Protein AF-A0A3B9WB71-F1 (afdb_monomer)

Structure (mmCIF, N/CA/C/O backbone):
data_AF-A0A3B9WB71-F1
#
_entry.id   AF-A0A3B9WB71-F1
#
loop_
_atom_site.group_PDB
_atom_site.id
_atom_site.type_symbol
_atom_site.label_atom_id
_atom_site.label_alt_id
_atom_site.label_comp_id
_atom_site.label_asym_id
_atom_site.label_entity_id
_atom_site.label_seq_id
_atom_site.pdbx_PDB_ins_code
_atom_site.Cartn_x
_atom_site.Cartn_y
_atom_site.Cartn_z
_atom_site.occupancy
_atom_site.B_iso_or_equiv
_atom_site.auth_seq_id
_atom_site.auth_comp_id
_atom_site.auth_asym_id
_atom_site.auth_atom_id
_atom_site.pdbx_PDB_model_num
ATOM 1 N N . MET A 1 1 ? 37.801 -17.477 -16.482 1.00 40.41 1 MET A N 1
ATOM 2 C CA . MET A 1 1 ? 36.944 -18.506 -17.104 1.00 40.41 1 MET A CA 1
ATOM 3 C C . MET A 1 1 ? 35.630 -18.510 -16.331 1.00 40.41 1 MET A C 1
ATOM 5 O O . MET A 1 1 ? 35.544 -19.147 -15.294 1.00 40.41 1 MET A O 1
ATOM 9 N N . THR A 1 2 ? 34.662 -17.703 -16.761 1.00 35.94 2 THR A N 1
ATOM 10 C CA . THR A 1 2 ? 33.309 -17.615 -16.184 1.00 35.94 2 THR A CA 1
ATOM 11 C C . THR A 1 2 ? 32.379 -17.279 -17.341 1.00 35.94 2 THR A C 1
ATOM 13 O O . THR A 1 2 ? 32.419 -16.187 -17.898 1.00 35.94 2 THR A O 1
ATOM 16 N N . THR A 1 3 ? 31.642 -18.282 -17.794 1.00 37.56 3 THR A N 1
ATOM 17 C CA . THR A 1 3 ? 30.759 -18.226 -18.961 1.00 37.56 3 THR A CA 1
ATOM 18 C C . THR A 1 3 ? 29.530 -17.364 -18.645 1.00 37.56 3 THR A C 1
ATOM 20 O O . THR A 1 3 ? 28.944 -17.554 -17.577 1.00 37.56 3 THR A O 1
ATOM 23 N N . PRO A 1 4 ? 29.088 -16.444 -19.524 1.00 43.81 4 PRO A N 1
ATOM 24 C CA . PRO A 1 4 ? 27.820 -15.752 -19.329 1.00 43.81 4 PRO A CA 1
ATOM 25 C C . PRO A 1 4 ? 26.657 -16.744 -19.476 1.00 43.81 4 PRO A C 1
ATOM 27 O O . PRO A 1 4 ? 26.644 -17.585 -20.375 1.00 43.81 4 PRO A O 1
ATOM 30 N N . PHE A 1 5 ? 25.668 -16.638 -18.589 1.00 52.38 5 PHE A N 1
ATOM 31 C CA . PHE A 1 5 ? 24.476 -17.493 -18.520 1.00 52.38 5 PHE A CA 1
ATOM 32 C C . PHE A 1 5 ? 23.443 -17.140 -19.612 1.00 52.38 5 PHE A C 1
ATOM 34 O O . PHE A 1 5 ? 22.246 -17.045 -19.352 1.00 52.38 5 PHE A O 1
ATOM 41 N N . ALA A 1 6 ? 23.888 -16.897 -20.845 1.00 42.75 6 ALA A N 1
ATOM 42 C CA . ALA A 1 6 ? 23.000 -16.591 -21.959 1.00 42.75 6 ALA A CA 1
ATOM 43 C C . ALA A 1 6 ? 22.588 -17.895 -22.655 1.00 42.75 6 ALA A C 1
ATOM 45 O O . ALA A 1 6 ? 23.354 -18.478 -23.422 1.00 42.75 6 ALA A O 1
ATOM 46 N N . ARG A 1 7 ? 21.365 -18.369 -22.383 1.00 46.84 7 ARG A N 1
ATOM 47 C CA . ARG A 1 7 ? 20.711 -19.390 -23.213 1.00 46.84 7 ARG A CA 1
ATOM 48 C C . ARG A 1 7 ? 20.111 -18.703 -24.447 1.00 46.84 7 ARG A C 1
ATOM 50 O O . ARG A 1 7 ? 19.218 -17.875 -24.268 1.00 46.84 7 ARG A O 1
ATOM 57 N N . PRO A 1 8 ? 20.549 -19.021 -25.676 1.00 37.62 8 PRO A N 1
ATOM 58 C CA . PRO A 1 8 ? 19.931 -18.464 -26.874 1.00 37.62 8 PRO A CA 1
ATOM 59 C C . PRO A 1 8 ? 18.493 -18.995 -27.016 1.00 37.62 8 PRO A C 1
ATOM 61 O O . PRO A 1 8 ? 18.288 -20.207 -27.020 1.00 37.62 8 PRO A O 1
ATOM 64 N N . GLY A 1 9 ? 17.502 -18.094 -27.107 1.00 45.25 9 GLY A N 1
ATOM 65 C CA . GLY A 1 9 ? 16.136 -18.429 -27.546 1.00 45.25 9 GLY A CA 1
ATOM 66 C C . GLY A 1 9 ? 14.953 -18.111 -26.618 1.00 45.25 9 GLY A C 1
ATOM 67 O O . GLY A 1 9 ? 13.839 -18.469 -26.983 1.00 45.25 9 GLY A O 1
ATOM 68 N N . ARG A 1 10 ? 15.113 -17.456 -25.455 1.00 48.91 10 ARG A N 1
ATOM 69 C CA . ARG A 1 10 ? 13.943 -17.052 -24.639 1.00 48.91 10 ARG A CA 1
ATOM 70 C C . ARG A 1 10 ? 13.500 -15.626 -24.951 1.00 48.91 10 ARG A C 1
ATOM 72 O O . ARG A 1 10 ? 14.175 -14.671 -24.590 1.00 48.91 10 ARG A O 1
ATOM 79 N N . THR A 1 11 ? 12.323 -15.504 -25.550 1.00 49.75 11 THR A N 1
ATOM 80 C CA . THR A 1 11 ? 11.501 -14.282 -25.566 1.00 49.75 11 THR A CA 1
ATOM 81 C C . THR A 1 11 ? 10.763 -14.050 -24.241 1.00 49.75 11 THR A C 1
ATOM 83 O O . THR A 1 11 ? 10.031 -13.074 -24.108 1.00 49.75 11 THR A O 1
ATOM 86 N N . ASP A 1 12 ? 10.947 -14.928 -23.252 1.00 56.62 12 ASP A N 1
ATOM 87 C CA . ASP A 1 12 ? 10.256 -14.848 -21.968 1.00 56.62 12 ASP A CA 1
ATOM 88 C C . ASP A 1 12 ? 11.016 -13.950 -20.984 1.00 56.62 12 ASP A C 1
ATOM 90 O O . ASP A 1 12 ? 12.218 -14.112 -20.764 1.00 56.62 12 ASP A O 1
ATOM 94 N N . VAL A 1 13 ? 10.293 -13.044 -20.327 1.00 64.44 13 VAL A N 1
ATOM 95 C CA . VAL A 1 13 ? 10.802 -12.242 -19.207 1.00 64.44 13 VAL A CA 1
ATOM 96 C C . VAL A 1 13 ? 11.140 -13.162 -18.025 1.00 64.44 13 VAL A C 1
ATOM 98 O O . VAL A 1 13 ? 10.301 -13.953 -17.586 1.00 64.44 13 VAL A O 1
ATOM 101 N N . LEU A 1 14 ? 12.355 -13.054 -17.475 1.00 65.94 14 LEU A N 1
ATOM 102 C CA . LEU A 1 14 ? 12.768 -13.816 -16.296 1.00 65.94 14 LEU A CA 1
ATOM 103 C C . LEU A 1 14 ? 12.227 -13.128 -15.035 1.00 65.94 14 LEU A C 1
ATOM 105 O O . LEU A 1 14 ? 12.662 -12.041 -14.668 1.00 65.94 14 LEU A O 1
ATOM 109 N N . ARG A 1 15 ? 11.282 -13.763 -14.339 1.00 66.81 15 ARG A N 1
ATOM 110 C CA . ARG A 1 15 ? 10.760 -13.263 -13.056 1.00 66.81 15 ARG A CA 1
ATOM 111 C C . ARG A 1 15 ? 11.538 -13.876 -11.892 1.00 66.81 15 ARG A C 1
ATOM 113 O O . ARG A 1 15 ? 11.676 -15.094 -11.822 1.00 66.81 15 ARG A O 1
ATOM 120 N N . VAL A 1 16 ? 12.026 -13.035 -10.985 1.00 67.44 16 VAL A N 1
ATOM 121 C CA . VAL A 1 16 ? 12.821 -13.400 -9.808 1.00 67.44 16 VAL A CA 1
ATOM 122 C C . VAL A 1 16 ? 12.138 -12.842 -8.556 1.00 67.44 16 VAL A C 1
ATOM 124 O O . VAL A 1 16 ? 12.048 -11.636 -8.362 1.00 67.44 16 VAL A O 1
ATOM 127 N N . GLY A 1 17 ? 11.647 -13.712 -7.676 1.00 68.62 17 GLY A N 1
ATOM 128 C CA . GLY A 1 17 ? 11.153 -13.282 -6.365 1.00 68.62 17 GLY A CA 1
ATOM 129 C C . GLY A 1 17 ? 12.321 -12.960 -5.433 1.00 68.62 17 GLY A C 1
ATOM 130 O O . GLY A 1 17 ? 13.180 -13.812 -5.215 1.00 68.62 17 GLY A O 1
ATOM 131 N N . LEU A 1 18 ? 12.358 -11.750 -4.878 1.00 66.81 18 LEU A N 1
ATOM 132 C CA . LEU A 1 18 ? 13.272 -11.373 -3.805 1.00 66.81 18 LEU A CA 1
ATOM 133 C C . LEU A 1 18 ? 12.547 -11.529 -2.470 1.00 66.81 18 LEU A C 1
ATOM 135 O O . LEU A 1 18 ? 11.815 -10.651 -2.031 1.00 66.81 18 LEU A O 1
ATOM 139 N N . THR A 1 19 ? 12.774 -12.657 -1.8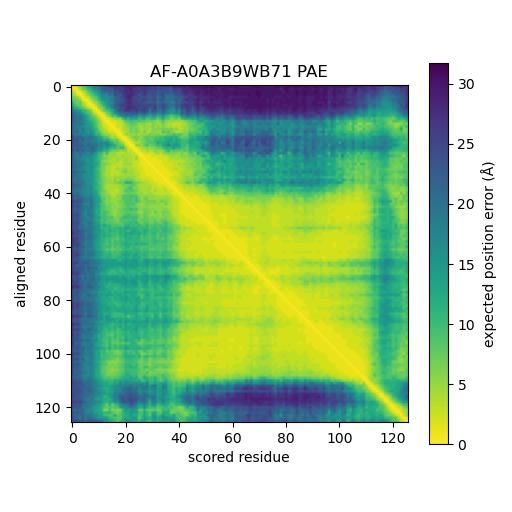05 1.00 64.81 19 THR A N 1
ATOM 140 C CA . THR A 1 19 ? 12.188 -12.954 -0.492 1.00 64.81 19 THR A CA 1
ATOM 141 C C . THR A 1 19 ? 13.257 -12.961 0.598 1.00 64.81 19 THR A C 1
ATOM 143 O O . THR A 1 19 ? 14.406 -13.320 0.353 1.00 64.81 19 THR A O 1
ATOM 146 N N . GLY A 1 20 ? 12.882 -12.586 1.820 1.00 55.28 20 GLY A N 1
ATOM 147 C CA . GLY A 1 20 ? 13.772 -12.509 2.983 1.00 55.28 20 GLY A CA 1
ATOM 148 C C . GLY A 1 20 ? 13.127 -11.706 4.115 1.00 55.28 20 GLY A C 1
ATOM 149 O O . GLY A 1 20 ? 12.207 -10.936 3.858 1.00 55.28 20 GLY A O 1
ATOM 150 N N . GLY A 1 21 ? 13.577 -11.872 5.361 1.00 51.09 21 GLY A N 1
ATOM 151 C CA . GLY A 1 21 ? 13.018 -11.160 6.524 1.00 51.09 21 GLY A CA 1
ATOM 152 C C . GLY A 1 21 ? 13.223 -9.637 6.492 1.00 51.09 21 GLY A C 1
ATOM 153 O O . GLY A 1 21 ? 13.929 -9.100 5.632 1.00 51.09 21 GLY A O 1
ATOM 154 N N . ILE A 1 22 ? 12.611 -8.910 7.429 1.00 53.00 22 ILE A N 1
ATOM 155 C CA . ILE A 1 22 ? 12.861 -7.469 7.616 1.00 53.00 22 ILE A CA 1
ATOM 156 C C . ILE A 1 22 ? 14.377 -7.251 7.807 1.00 53.00 22 ILE A C 1
ATOM 158 O O . ILE A 1 22 ? 15.037 -8.043 8.474 1.00 53.00 22 ILE A O 1
ATOM 162 N N . ALA A 1 23 ? 14.938 -6.220 7.164 1.00 58.84 23 ALA A N 1
ATOM 163 C CA . ALA A 1 23 ? 16.376 -5.902 7.143 1.00 58.84 23 ALA A CA 1
ATOM 164 C C . ALA A 1 23 ? 17.316 -6.923 6.450 1.00 58.84 23 ALA A C 1
ATOM 166 O O . ALA A 1 23 ? 18.532 -6.789 6.536 1.00 58.84 23 ALA A O 1
ATOM 167 N N . SER A 1 24 ? 16.803 -7.883 5.669 1.00 59.31 24 SER A N 1
ATOM 168 C CA . SER A 1 24 ? 17.639 -8.871 4.956 1.00 59.31 24 SER A CA 1
ATOM 169 C C . SER A 1 24 ? 18.361 -8.349 3.698 1.00 59.31 24 SER A C 1
ATOM 171 O O . SER A 1 24 ? 18.872 -9.140 2.910 1.00 59.31 24 SER A O 1
ATOM 173 N N . GLY A 1 25 ? 18.346 -7.036 3.440 1.00 63.06 25 GLY A N 1
ATOM 174 C CA . GLY A 1 25 ? 19.022 -6.436 2.282 1.00 63.06 25 GLY A CA 1
ATOM 175 C C . GLY A 1 25 ? 18.327 -6.613 0.922 1.00 63.06 25 GLY A C 1
ATOM 176 O O . GLY A 1 25 ? 18.941 -6.325 -0.101 1.00 63.06 25 GLY A O 1
ATOM 177 N N . LYS A 1 26 ? 17.050 -7.033 0.872 1.00 77.88 26 LYS A N 1
ATOM 178 C CA . LYS A 1 26 ? 16.276 -7.165 -0.389 1.00 77.88 26 LYS A CA 1
ATOM 179 C C . LYS A 1 26 ? 16.278 -5.886 -1.222 1.00 77.88 26 LYS A C 1
ATOM 181 O O . LYS A 1 26 ? 16.504 -5.946 -2.425 1.00 77.88 26 LYS A O 1
ATOM 186 N N . SER A 1 27 ? 16.088 -4.734 -0.577 1.00 68.19 27 SER A N 1
ATOM 187 C CA . SER A 1 27 ? 16.112 -3.432 -1.246 1.00 68.19 27 SER A CA 1
ATOM 188 C C . SER A 1 27 ? 17.477 -3.160 -1.890 1.00 68.19 27 SER A C 1
ATOM 190 O O . SER A 1 27 ? 17.533 -2.682 -3.020 1.00 68.19 27 SER A O 1
ATOM 192 N N . THR A 1 28 ? 18.576 -3.563 -1.243 1.00 73.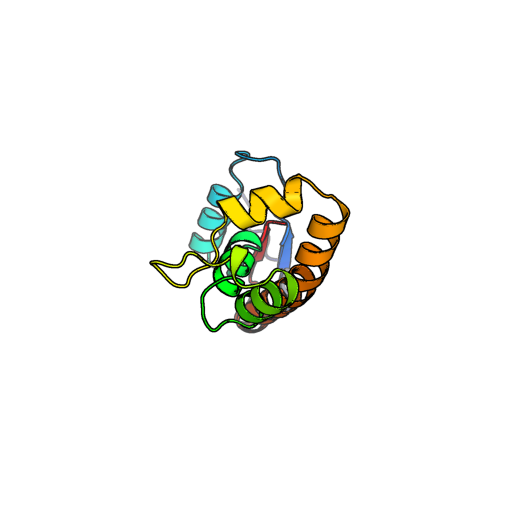94 28 THR A N 1
ATOM 193 C CA . THR A 1 28 ? 19.934 -3.478 -1.805 1.00 73.94 28 THR A CA 1
ATOM 194 C C . THR A 1 28 ? 20.087 -4.367 -3.037 1.00 73.94 28 THR A C 1
ATOM 196 O O . THR A 1 28 ? 20.559 -3.901 -4.069 1.00 73.94 28 THR A O 1
ATOM 199 N N . VAL A 1 29 ? 19.626 -5.620 -2.972 1.00 72.44 29 VAL A N 1
ATOM 200 C CA . VAL A 1 29 ? 19.671 -6.549 -4.115 1.00 72.44 29 VAL A CA 1
ATOM 201 C C . VAL A 1 29 ? 18.811 -6.045 -5.275 1.00 72.44 29 VAL A C 1
ATOM 203 O O . VAL A 1 29 ? 19.252 -6.078 -6.421 1.00 72.44 29 VAL A O 1
ATOM 206 N N . SER A 1 30 ? 17.616 -5.524 -4.989 1.00 72.00 30 SER A N 1
ATOM 207 C CA . SER A 1 30 ? 16.732 -4.948 -6.004 1.00 72.00 30 SER A CA 1
ATOM 208 C C . SER A 1 30 ? 17.387 -3.760 -6.716 1.00 72.00 30 SER A C 1
ATOM 210 O O . SER A 1 30 ? 17.361 -3.693 -7.940 1.00 72.00 30 SER A O 1
ATOM 212 N N . ARG A 1 31 ? 18.083 -2.887 -5.976 1.00 73.56 31 ARG A N 1
ATOM 213 C CA . ARG A 1 31 ? 18.818 -1.754 -6.544 1.00 73.56 31 ARG A CA 1
ATOM 214 C C . ARG A 1 31 ? 19.973 -2.208 -7.433 1.00 73.56 31 ARG A C 1
ATOM 216 O O . ARG A 1 31 ? 20.101 -1.705 -8.542 1.00 73.56 31 ARG A O 1
ATOM 223 N N . CYS A 1 32 ? 20.769 -3.181 -6.988 1.00 75.06 32 CYS A N 1
ATOM 224 C CA . CYS A 1 32 ? 21.846 -3.734 -7.812 1.00 75.06 32 CYS A CA 1
ATOM 225 C C . CYS A 1 32 ? 21.309 -4.381 -9.096 1.00 75.06 32 CYS A C 1
ATOM 227 O O . CYS A 1 32 ? 21.910 -4.235 -10.154 1.00 75.06 32 CYS A O 1
ATOM 229 N N . LEU A 1 33 ? 20.165 -5.070 -9.031 1.00 71.06 33 LEU A N 1
ATOM 230 C CA . LEU A 1 33 ? 19.515 -5.614 -10.223 1.00 71.06 33 LEU A CA 1
ATOM 231 C C . LEU A 1 33 ? 19.035 -4.493 -11.157 1.00 71.06 33 LEU A C 1
ATOM 233 O O . LEU A 1 33 ? 19.244 -4.594 -12.365 1.00 71.06 33 LEU A O 1
ATOM 237 N N . ALA A 1 34 ? 18.450 -3.417 -10.623 1.00 71.56 34 ALA A N 1
ATOM 238 C CA . ALA A 1 34 ? 18.033 -2.257 -11.416 1.00 71.56 34 ALA A CA 1
ATOM 239 C C . ALA A 1 34 ? 19.211 -1.596 -12.149 1.00 71.56 34 ALA A C 1
ATOM 241 O O . ALA A 1 34 ? 19.104 -1.292 -13.334 1.00 71.56 34 ALA A O 1
ATOM 242 N N . GLU A 1 35 ? 20.354 -1.433 -11.474 1.00 75.00 35 GLU A N 1
ATOM 243 C CA . GLU A 1 35 ? 21.594 -0.903 -12.067 1.00 75.00 35 GLU A CA 1
ATOM 244 C C . GLU A 1 35 ? 22.116 -1.778 -13.223 1.00 75.00 35 GLU A C 1
ATOM 246 O O . GLU A 1 35 ? 22.776 -1.280 -14.132 1.00 75.00 35 GLU A O 1
ATOM 251 N N . LEU A 1 36 ? 21.769 -3.068 -13.233 1.00 74.69 36 LEU A N 1
ATOM 252 C CA . LEU A 1 36 ? 22.088 -4.021 -14.300 1.00 74.69 36 LEU A CA 1
ATOM 253 C C . LEU A 1 36 ? 21.005 -4.104 -15.396 1.00 74.69 36 LEU A C 1
ATOM 255 O O . LEU A 1 36 ? 21.098 -4.956 -16.279 1.00 74.69 36 LEU A O 1
ATOM 259 N N . GLY A 1 37 ? 19.987 -3.237 -15.359 1.00 68.62 37 GLY A N 1
ATOM 260 C CA . GLY A 1 37 ? 18.910 -3.176 -16.355 1.00 68.62 37 GLY A CA 1
ATOM 261 C C . GLY A 1 37 ? 17.675 -4.023 -16.027 1.00 68.62 37 GLY A C 1
ATOM 262 O O . GLY A 1 37 ? 16.827 -4.228 -16.896 1.00 68.62 37 GLY A O 1
ATOM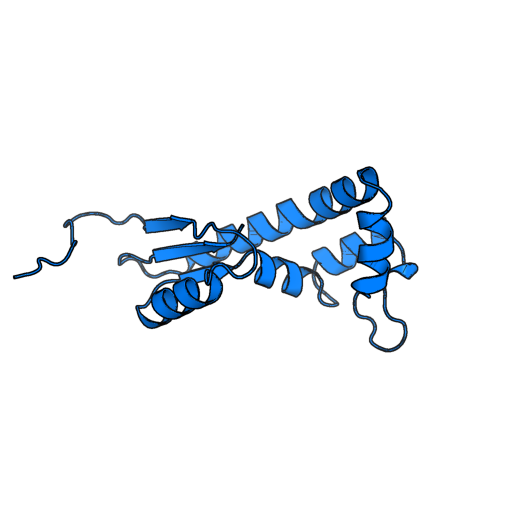 263 N N . ALA A 1 38 ? 17.550 -4.527 -14.796 1.00 69.62 38 ALA A N 1
ATOM 264 C CA . ALA A 1 38 ? 16.340 -5.203 -14.334 1.00 69.62 38 ALA A CA 1
ATOM 265 C C . ALA A 1 38 ? 15.190 -4.212 -14.101 1.00 69.62 38 ALA A C 1
ATOM 267 O O . ALA A 1 38 ? 15.395 -3.095 -13.628 1.00 69.62 38 ALA A O 1
ATOM 268 N N . VAL A 1 39 ? 13.957 -4.656 -14.339 1.00 71.12 39 VAL A N 1
ATOM 269 C CA . VAL A 1 39 ? 12.759 -3.918 -13.928 1.00 71.12 39 VAL A CA 1
ATOM 270 C C . VAL A 1 39 ? 12.390 -4.377 -12.524 1.00 71.12 39 VAL A C 1
ATOM 272 O O . VAL A 1 39 ? 11.994 -5.518 -12.314 1.00 71.12 39 VAL A O 1
ATOM 275 N N . VAL A 1 40 ? 12.526 -3.508 -11.531 1.00 72.38 40 VAL A N 1
ATOM 276 C CA . VAL A 1 40 ? 12.172 -3.849 -10.147 1.00 72.38 40 VAL A CA 1
ATOM 277 C C . VAL A 1 40 ? 10.689 -3.588 -9.914 1.00 72.38 40 VAL A C 1
ATOM 279 O O . VAL A 1 40 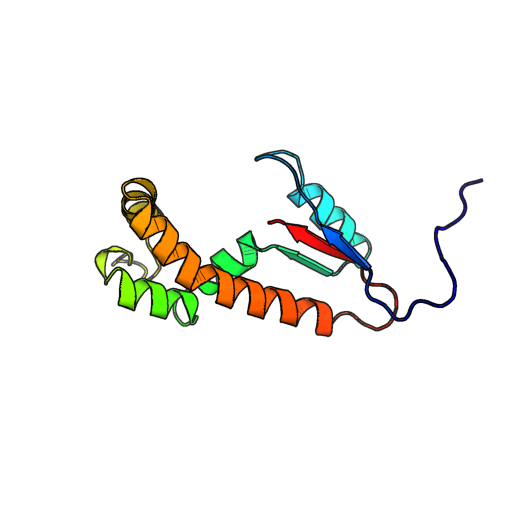? 10.187 -2.515 -10.239 1.00 72.38 40 VAL A O 1
ATOM 282 N N . VAL A 1 41 ? 9.997 -4.564 -9.328 1.00 74.31 41 VAL A N 1
ATOM 283 C CA . VAL A 1 41 ? 8.593 -4.461 -8.921 1.00 74.31 41 VAL A CA 1
ATOM 284 C C . VAL A 1 41 ? 8.546 -4.584 -7.402 1.00 74.31 41 VAL A C 1
ATOM 286 O O . VAL A 1 41 ? 8.595 -5.676 -6.847 1.00 74.31 41 VAL A O 1
ATOM 289 N N . ASP A 1 42 ? 8.489 -3.449 -6.715 1.00 77.31 42 ASP A N 1
ATOM 290 C CA . ASP A 1 42 ? 8.416 -3.409 -5.253 1.00 77.31 42 ASP A CA 1
ATOM 291 C C . ASP A 1 42 ? 6.955 -3.268 -4.806 1.00 77.31 42 ASP A C 1
ATOM 293 O O . ASP A 1 42 ? 6.358 -2.199 -4.962 1.00 77.31 42 ASP A O 1
ATOM 297 N N . ALA A 1 43 ? 6.371 -4.345 -4.267 1.00 73.88 43 ALA A N 1
ATOM 298 C CA . ALA A 1 43 ? 4.986 -4.342 -3.801 1.00 73.88 43 ALA A CA 1
ATOM 299 C C . ALA A 1 43 ? 4.763 -3.317 -2.680 1.00 73.88 43 ALA A C 1
ATOM 301 O O . ALA A 1 43 ? 3.740 -2.634 -2.689 1.00 73.88 43 ALA A O 1
ATOM 302 N N . ASP A 1 44 ? 5.744 -3.117 -1.793 1.00 77.44 44 ASP A N 1
ATOM 303 C CA . ASP A 1 44 ? 5.663 -2.119 -0.722 1.00 77.44 44 ASP A CA 1
ATOM 304 C C . ASP A 1 44 ? 5.640 -0.696 -1.282 1.00 77.44 44 ASP A C 1
ATOM 306 O O . ASP A 1 44 ? 4.990 0.193 -0.728 1.00 77.44 44 ASP A O 1
ATOM 310 N N . ALA A 1 45 ? 6.394 -0.436 -2.352 1.00 80.75 45 ALA A N 1
ATOM 311 C CA . ALA A 1 45 ? 6.391 0.869 -3.007 1.00 80.75 45 ALA A CA 1
ATOM 312 C C . ALA A 1 45 ? 5.071 1.111 -3.751 1.00 80.75 45 ALA A C 1
ATOM 314 O O . ALA A 1 45 ? 4.518 2.207 -3.668 1.00 80.75 45 ALA A O 1
ATOM 315 N N . ILE A 1 46 ? 4.542 0.085 -4.424 1.00 84.31 46 ILE A N 1
ATOM 316 C CA . ILE A 1 46 ? 3.242 0.138 -5.103 1.00 84.31 46 ILE A CA 1
ATOM 317 C C . ILE A 1 46 ? 2.122 0.375 -4.088 1.00 84.31 46 ILE A C 1
ATOM 319 O O . ILE A 1 46 ? 1.319 1.281 -4.282 1.00 84.31 46 ILE A O 1
ATOM 323 N N . ALA A 1 47 ? 2.099 -0.373 -2.984 1.00 82.88 47 ALA A N 1
ATOM 324 C CA . ALA A 1 47 ? 1.118 -0.203 -1.918 1.00 82.88 47 ALA A CA 1
ATOM 325 C C . ALA A 1 47 ? 1.174 1.209 -1.322 1.00 82.88 47 ALA A C 1
ATOM 327 O O . ALA A 1 47 ? 0.139 1.846 -1.150 1.00 82.88 47 ALA A O 1
ATOM 328 N N . ARG A 1 48 ? 2.383 1.736 -1.074 1.00 85.50 48 ARG A N 1
ATOM 329 C CA . ARG A 1 48 ? 2.569 3.113 -0.594 1.00 85.50 48 ARG A CA 1
ATOM 330 C C . ARG A 1 48 ? 2.067 4.157 -1.590 1.00 85.50 48 ARG A C 1
ATOM 332 O O . ARG A 1 48 ? 1.496 5.140 -1.137 1.00 85.50 48 ARG A O 1
ATOM 339 N N . ARG A 1 49 ? 2.273 3.955 -2.898 1.00 88.50 49 ARG A N 1
ATOM 340 C CA . ARG A 1 49 ? 1.766 4.850 -3.952 1.00 88.50 49 ARG A CA 1
ATOM 341 C C . ARG A 1 49 ? 0.246 4.806 -4.034 1.00 88.50 49 ARG A C 1
ATOM 343 O O . ARG A 1 49 ? -0.370 5.852 -4.055 1.00 88.50 49 ARG A O 1
ATOM 350 N N . LEU A 1 50 ? -0.351 3.616 -4.031 1.00 89.31 50 LEU A N 1
ATOM 351 C CA . LEU A 1 50 ? -1.805 3.443 -4.119 1.00 89.31 50 LEU A CA 1
ATOM 352 C C . LEU A 1 50 ? -2.564 4.025 -2.916 1.00 89.31 50 LEU A C 1
ATOM 354 O O . LEU A 1 50 ? -3.771 4.187 -2.992 1.00 89.31 50 LEU A O 1
ATOM 358 N N . GLN A 1 51 ? -1.868 4.323 -1.818 1.00 89.62 51 GLN A N 1
ATOM 359 C CA . GLN A 1 51 ? -2.401 4.995 -0.629 1.00 89.62 51 GLN A CA 1
ATOM 360 C C . GLN A 1 51 ? -2.273 6.528 -0.683 1.00 89.62 51 GLN A C 1
ATOM 362 O O . GLN A 1 51 ? -2.594 7.203 0.296 1.00 89.62 51 GLN A O 1
ATOM 367 N N . GLU A 1 52 ? -1.756 7.094 -1.773 1.00 89.62 52 GLU A N 1
ATOM 368 C CA . GLU A 1 52 ? -1.668 8.543 -1.959 1.00 89.62 52 GLU A CA 1
ATOM 369 C C . GLU A 1 52 ? -3.027 9.144 -2.354 1.00 89.62 52 GLU A C 1
ATOM 371 O O . GLU A 1 52 ? -3.804 8.482 -3.044 1.00 89.62 52 GLU A O 1
ATOM 376 N N . PRO A 1 53 ? -3.326 10.398 -1.961 1.00 89.38 53 PRO A N 1
ATOM 377 C CA . PRO A 1 53 ? -4.575 11.053 -2.344 1.00 89.38 53 PRO A CA 1
ATOM 378 C C . PRO A 1 53 ? -4.788 11.057 -3.863 1.00 89.38 53 PRO A C 1
ATOM 380 O O . PRO A 1 53 ? -3.904 11.476 -4.614 1.00 89.38 53 PRO A O 1
ATOM 383 N N . GLY A 1 54 ? -5.977 10.637 -4.299 1.00 87.50 54 GLY A N 1
ATOM 384 C CA . GLY A 1 54 ? -6.354 10.546 -5.715 1.00 87.50 54 GLY A CA 1
ATOM 385 C C . GLY A 1 54 ? -6.012 9.217 -6.396 1.00 87.50 54 GLY A C 1
ATOM 386 O O . GLY A 1 54 ? -6.174 9.107 -7.608 1.00 87.50 54 GLY A O 1
ATOM 387 N N . GLU A 1 55 ? -5.530 8.222 -5.650 1.00 91.94 55 GLU A N 1
ATOM 388 C CA . GLU A 1 55 ? -5.379 6.846 -6.133 1.00 91.94 55 GLU A CA 1
ATOM 389 C C . GLU A 1 55 ? -6.539 5.969 -5.640 1.00 91.94 55 GLU A C 1
ATOM 391 O O . GLU A 1 55 ? -7.035 6.145 -4.525 1.00 91.94 55 GLU A O 1
ATOM 396 N N . ASP A 1 56 ? -6.913 4.960 -6.431 1.00 89.81 56 ASP A N 1
ATOM 397 C CA . ASP A 1 56 ? -8.040 4.059 -6.132 1.00 89.81 56 ASP A CA 1
ATOM 398 C C . ASP A 1 56 ? -7.922 3.392 -4.746 1.00 89.81 56 ASP A C 1
ATOM 400 O O . ASP A 1 56 ? -8.919 3.139 -4.069 1.00 89.81 56 ASP A O 1
ATOM 404 N N . GLY A 1 57 ? -6.691 3.104 -4.304 1.00 90.12 57 GLY A N 1
ATOM 405 C CA . GLY A 1 57 ? -6.440 2.499 -2.995 1.00 90.12 57 GLY A CA 1
ATOM 406 C 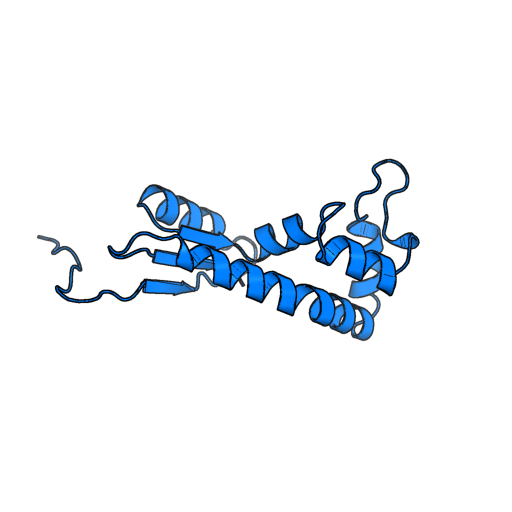C . GLY A 1 57 ? -6.697 3.458 -1.835 1.00 90.12 57 GLY A C 1
ATOM 407 O O . GLY A 1 57 ? -7.185 3.027 -0.794 1.00 90.12 57 GLY A O 1
ATOM 408 N N . TYR A 1 58 ? -6.417 4.750 -2.006 1.00 92.81 58 TYR A N 1
ATOM 409 C CA . TYR A 1 58 ? -6.734 5.775 -1.018 1.00 92.81 58 TYR A CA 1
ATOM 410 C C . TYR A 1 58 ? -8.247 5.916 -0.881 1.00 92.81 58 TYR A C 1
ATOM 412 O O . TYR A 1 58 ? -8.764 5.829 0.229 1.00 92.81 58 TYR A O 1
ATOM 420 N N . GLU A 1 59 ? -8.954 6.067 -2.001 1.00 92.25 59 GLU A N 1
ATOM 421 C CA . GLU A 1 59 ? -10.404 6.272 -2.005 1.00 92.25 59 GLU A CA 1
ATOM 422 C C . GLU A 1 59 ? -11.137 5.091 -1.364 1.00 92.25 59 GLU A C 1
ATOM 424 O O . GLU A 1 59 ? -11.940 5.291 -0.455 1.00 92.25 59 GLU A O 1
ATOM 429 N N . ALA A 1 60 ? -10.783 3.858 -1.741 1.00 92.62 60 ALA A N 1
ATOM 430 C CA . ALA A 1 60 ? -11.386 2.655 -1.172 1.00 92.62 60 ALA A CA 1
ATOM 431 C C . ALA A 1 60 ? -11.101 2.493 0.333 1.00 92.62 60 ALA A C 1
ATOM 433 O O . ALA A 1 60 ? -11.959 2.036 1.089 1.00 92.62 60 ALA A O 1
ATOM 434 N N . VAL A 1 61 ? -9.901 2.867 0.795 1.00 92.44 61 VAL A N 1
ATOM 435 C CA . VAL A 1 61 ? -9.556 2.821 2.225 1.00 92.44 61 VAL A CA 1
ATOM 436 C C . VAL A 1 61 ? -10.335 3.877 3.007 1.00 92.44 61 VAL A C 1
ATOM 438 O O . VAL A 1 61 ? -10.844 3.567 4.083 1.00 92.44 61 VAL A O 1
ATOM 441 N N . VAL A 1 62 ? -10.464 5.097 2.485 1.00 93.25 62 VAL A N 1
ATOM 442 C CA . VAL A 1 62 ? -11.242 6.162 3.136 1.00 93.25 62 VAL A CA 1
ATOM 443 C C . VAL A 1 62 ? -12.734 5.828 3.145 1.00 93.25 62 VAL A C 1
ATOM 445 O O . VAL A 1 62 ? -13.383 6.023 4.167 1.00 93.25 62 VAL A O 1
ATOM 448 N N . GLU A 1 63 ? -13.277 5.254 2.070 1.00 93.12 63 GLU A N 1
ATOM 449 C CA . GLU A 1 63 ? -14.676 4.811 2.018 1.00 93.12 63 GLU A CA 1
ATOM 450 C C . GLU A 1 63 ? -14.972 3.726 3.067 1.00 93.12 63 GLU A C 1
ATOM 452 O O . GLU A 1 63 ? -16.006 3.767 3.734 1.00 93.12 63 GLU A O 1
ATOM 457 N N . HIS A 1 64 ? -14.049 2.777 3.256 1.00 93.06 64 HIS A N 1
ATOM 458 C CA . HIS A 1 64 ? -14.248 1.641 4.160 1.00 93.06 64 HIS A CA 1
ATOM 459 C C . HIS A 1 64 ? -13.968 1.969 5.635 1.00 93.06 64 HIS A C 1
ATOM 461 O O . HIS A 1 64 ? -14.730 1.577 6.518 1.00 93.06 64 HIS A O 1
ATOM 467 N N . PHE A 1 65 ? -12.876 2.684 5.928 1.00 90.75 65 PHE A N 1
ATOM 468 C CA . PHE A 1 65 ? -12.444 3.003 7.299 1.00 90.75 65 PHE A CA 1
ATOM 469 C C . PHE A 1 65 ? -12.892 4.394 7.782 1.00 90.75 65 PHE A C 1
ATOM 471 O O . PHE A 1 65 ? -12.765 4.713 8.970 1.00 90.75 65 PHE A O 1
ATOM 478 N N . GLY A 1 66 ? -13.447 5.207 6.884 1.00 90.88 66 GLY A N 1
ATOM 479 C CA . GLY A 1 66 ? -13.910 6.566 7.142 1.00 90.88 66 GLY A CA 1
ATOM 480 C C . GLY A 1 66 ? -12.777 7.583 7.293 1.00 90.88 66 GLY A C 1
ATOM 481 O O . GLY A 1 66 ? -11.598 7.247 7.375 1.00 90.88 66 GLY A O 1
ATOM 482 N N . ASP A 1 67 ? -13.146 8.853 7.446 1.00 89.62 67 ASP A N 1
ATOM 483 C CA . ASP A 1 67 ? -12.196 9.975 7.552 1.00 89.62 67 ASP A CA 1
ATOM 484 C C . ASP A 1 67 ? -11.264 9.900 8.775 1.00 89.62 67 ASP A C 1
ATOM 486 O O . ASP A 1 67 ? -10.293 10.646 8.874 1.00 89.62 67 ASP A O 1
ATOM 490 N N . THR A 1 68 ? -11.518 8.980 9.712 1.00 88.88 68 THR A N 1
ATOM 491 C CA . THR A 1 68 ? -10.666 8.761 10.894 1.00 88.88 68 THR A CA 1
ATOM 492 C C . THR A 1 68 ? -9.254 8.289 10.555 1.00 88.88 68 THR A C 1
ATOM 494 O O . THR A 1 68 ? -8.353 8.441 11.378 1.00 88.88 68 THR A O 1
ATOM 497 N N . VAL A 1 69 ? -9.051 7.733 9.355 1.00 90.75 69 VAL A N 1
ATOM 498 C CA . VAL A 1 69 ? -7.730 7.319 8.863 1.00 90.75 69 VAL A CA 1
ATOM 499 C C . VAL A 1 69 ? -7.067 8.374 7.982 1.00 90.75 69 VAL A C 1
ATOM 501 O O . VAL A 1 69 ? -6.014 8.101 7.414 1.00 90.75 69 VAL A O 1
ATOM 504 N N . VAL A 1 70 ? -7.647 9.570 7.859 1.00 92.56 70 VAL A N 1
ATOM 505 C CA . VAL A 1 70 ? -7.085 10.684 7.089 1.00 92.56 70 VAL A CA 1
ATOM 506 C C . VAL A 1 70 ? -6.521 11.729 8.044 1.00 92.56 70 VAL A C 1
ATOM 508 O O . VAL A 1 70 ? -7.195 12.224 8.945 1.00 92.56 70 VAL A O 1
ATOM 511 N N . ASP A 1 71 ? -5.267 12.100 7.824 1.00 91.88 71 ASP A N 1
ATOM 512 C CA . ASP A 1 71 ? -4.640 13.214 8.515 1.00 91.88 71 ASP A CA 1
ATOM 513 C C . ASP A 1 71 ? -5.307 14.527 8.071 1.00 91.88 71 ASP A C 1
ATOM 515 O O . ASP A 1 71 ? -5.232 14.928 6.908 1.00 91.88 71 ASP A O 1
ATOM 519 N N . ALA A 1 72 ? -5.957 15.215 9.010 1.00 87.06 72 ALA A N 1
ATOM 520 C CA . ALA A 1 72 ? -6.736 16.421 8.727 1.00 87.06 72 ALA A CA 1
ATOM 521 C C . ALA A 1 72 ? -5.890 17.624 8.260 1.00 87.06 72 ALA A C 1
ATOM 523 O O . ALA A 1 72 ? -6.437 18.569 7.693 1.00 87.06 72 ALA A O 1
ATOM 524 N N . ALA A 1 73 ? -4.575 17.621 8.503 1.00 87.44 73 ALA A N 1
ATOM 525 C CA . ALA A 1 73 ? -3.683 18.712 8.116 1.00 87.44 73 ALA A CA 1
ATOM 526 C C . ALA A 1 73 ? -3.138 18.542 6.690 1.00 87.44 73 ALA A C 1
ATOM 528 O O . ALA A 1 73 ? -2.898 19.527 5.994 1.00 87.44 73 ALA A O 1
ATOM 529 N N . THR A 1 74 ? -2.929 17.298 6.259 1.00 87.88 74 THR A N 1
ATOM 530 C CA . THR A 1 74 ? -2.290 16.955 4.982 1.00 87.88 74 THR A CA 1
ATOM 531 C C . THR A 1 74 ? -3.250 16.340 3.968 1.00 87.88 74 THR A C 1
ATOM 533 O O . THR A 1 74 ? -2.929 16.308 2.782 1.00 87.88 74 THR A O 1
ATOM 536 N N . GLY A 1 75 ? -4.405 15.838 4.411 1.00 88.50 75 GLY A N 1
ATOM 537 C CA . GLY A 1 75 ? -5.360 15.096 3.586 1.00 88.50 75 GLY A CA 1
ATOM 538 C C . GLY A 1 75 ? -4.866 13.708 3.165 1.00 88.50 75 GLY A C 1
ATOM 539 O O . GLY A 1 75 ? -5.484 13.066 2.321 1.00 88.50 75 GLY A O 1
ATOM 540 N N . ARG A 1 76 ? -3.744 13.228 3.714 1.00 91.19 76 ARG A N 1
ATOM 541 C CA . ARG A 1 76 ? -3.145 11.923 3.385 1.00 91.19 76 ARG A CA 1
ATOM 542 C C . ARG A 1 76 ? -3.598 10.868 4.388 1.00 91.19 76 ARG A C 1
ATOM 544 O O . ARG A 1 76 ? -4.037 11.214 5.478 1.00 91.19 76 ARG A O 1
ATOM 551 N N . LEU A 1 77 ? -3.455 9.585 4.055 1.00 90.31 77 LEU A N 1
ATOM 552 C CA . LEU A 1 77 ? -3.721 8.526 5.030 1.00 90.31 77 LEU A CA 1
ATOM 553 C C . LEU A 1 77 ? -2.758 8.635 6.223 1.00 90.31 77 LEU A C 1
ATOM 555 O O . LEU A 1 77 ? -1.533 8.582 6.060 1.00 90.31 77 LEU A O 1
ATOM 559 N N . ASP A 1 78 ? -3.319 8.736 7.425 1.00 91.88 78 ASP A N 1
ATOM 560 C CA . ASP A 1 78 ? -2.593 8.584 8.676 1.00 91.88 78 ASP A CA 1
ATOM 561 C C . ASP A 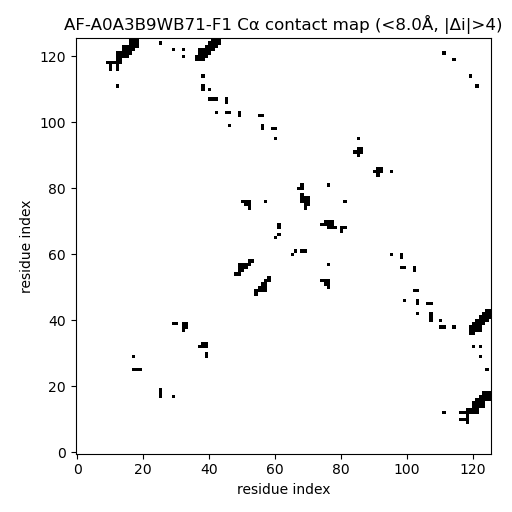1 78 ? -2.295 7.096 8.881 1.00 91.88 78 ASP A C 1
ATOM 563 O O . ASP A 1 78 ? -3.112 6.300 9.352 1.00 91.88 78 ASP A O 1
ATOM 567 N N . ARG A 1 79 ? -1.071 6.713 8.513 1.00 87.50 79 ARG A N 1
ATOM 568 C CA . ARG A 1 79 ? -0.592 5.337 8.658 1.00 87.50 79 ARG A CA 1
ATOM 569 C C . ARG A 1 79 ? -0.571 4.875 10.108 1.00 87.50 79 ARG A C 1
ATOM 571 O O . ARG A 1 79 ? -0.725 3.680 10.328 1.00 87.50 79 ARG A O 1
ATOM 578 N N . ALA A 1 80 ? -0.357 5.767 11.075 1.00 87.81 80 ALA A N 1
ATOM 579 C CA . ALA A 1 80 ? -0.346 5.394 12.484 1.00 87.81 80 ALA A CA 1
ATOM 580 C C . ALA A 1 80 ? -1.769 5.110 12.977 1.00 87.81 80 ALA A C 1
ATOM 582 O O . ALA A 1 80 ? -1.982 4.094 13.640 1.00 87.81 80 ALA A O 1
ATOM 583 N N . ALA A 1 81 ? -2.744 5.940 12.593 1.00 89.19 81 ALA A N 1
ATOM 584 C CA . ALA A 1 81 ? -4.155 5.702 12.892 1.00 89.19 81 ALA A CA 1
ATOM 585 C C . ALA A 1 81 ? -4.668 4.418 12.223 1.00 89.19 81 ALA A C 1
ATOM 587 O O . ALA A 1 81 ? -5.226 3.550 12.898 1.00 89.19 81 ALA A O 1
ATOM 588 N N . LEU A 1 82 ? -4.402 4.245 10.922 1.00 90.06 82 LEU A N 1
ATOM 589 C CA . LEU A 1 82 ? -4.782 3.039 10.186 1.00 90.06 82 LEU A CA 1
ATOM 590 C C . LEU A 1 82 ? -4.132 1.788 10.793 1.00 90.06 82 LEU A C 1
ATOM 592 O O . LEU A 1 82 ? -4.828 0.807 11.039 1.00 90.06 82 LEU A O 1
ATOM 596 N N . ALA A 1 83 ? -2.830 1.836 11.103 1.00 88.00 83 ALA A N 1
ATOM 597 C CA . ALA A 1 83 ? -2.112 0.757 11.786 1.00 88.00 83 ALA A CA 1
ATOM 598 C C . ALA A 1 83 ? -2.741 0.425 13.147 1.00 88.00 83 ALA A C 1
ATOM 600 O O . ALA A 1 83 ? -2.942 -0.745 13.457 1.00 88.00 83 ALA A O 1
ATOM 601 N N . GLY A 1 84 ? -3.092 1.438 13.942 1.00 90.81 84 GLY A N 1
ATOM 602 C CA . GLY A 1 84 ? -3.755 1.246 15.231 1.00 90.81 84 GLY A CA 1
ATOM 603 C C . GLY A 1 84 ? -5.094 0.518 15.112 1.00 90.81 84 GLY A C 1
ATOM 604 O O . GLY A 1 84 ? -5.425 -0.287 15.975 1.00 90.81 84 GLY A O 1
ATOM 605 N N . ILE A 1 85 ? -5.836 0.748 14.027 1.00 90.00 85 ILE A N 1
ATOM 606 C CA . ILE A 1 85 ? -7.114 0.082 13.758 1.00 90.00 85 ILE A CA 1
ATOM 607 C C . ILE A 1 85 ? -6.897 -1.353 13.267 1.00 90.00 85 ILE A C 1
ATOM 609 O O . ILE A 1 85 ? -7.509 -2.278 13.798 1.00 90.00 85 ILE A O 1
ATOM 613 N N . VAL A 1 86 ? -6.041 -1.548 12.260 1.00 91.38 86 VAL A N 1
ATOM 614 C CA . VAL A 1 86 ? -5.899 -2.854 11.595 1.00 91.38 86 VAL A CA 1
ATOM 615 C C . VAL A 1 86 ? -5.046 -3.837 12.392 1.00 91.38 86 VAL A C 1
ATOM 617 O O . VAL A 1 86 ? -5.294 -5.031 12.337 1.00 91.38 86 VAL A O 1
ATOM 620 N N . PHE A 1 87 ? -4.069 -3.380 13.178 1.00 87.56 87 PHE A N 1
ATOM 621 C CA . PHE A 1 87 ? -3.291 -4.282 14.037 1.00 87.56 87 PHE A CA 1
ATOM 622 C C . PHE A 1 87 ? -3.980 -4.593 15.368 1.00 87.56 87 PHE A C 1
ATOM 624 O O . PHE A 1 87 ? -3.566 -5.525 16.054 1.00 87.56 87 PHE A O 1
ATOM 631 N N . ALA A 1 88 ? -5.024 -3.845 15.737 1.00 91.75 88 ALA A N 1
ATOM 632 C CA . ALA A 1 88 ? -5.859 -4.166 16.891 1.00 91.75 88 ALA A CA 1
ATOM 633 C C . ALA A 1 88 ? -6.959 -5.194 16.569 1.00 91.75 88 ALA A C 1
ATOM 635 O O . ALA A 1 88 ? -7.485 -5.816 17.491 1.00 91.75 88 ALA A O 1
ATOM 636 N N . ASP A 1 89 ? -7.305 -5.373 15.291 1.00 91.81 89 ASP A N 1
ATOM 637 C CA . ASP A 1 89 ? -8.387 -6.248 14.841 1.00 91.81 89 ASP A CA 1
ATOM 638 C C . ASP A 1 89 ? -7.995 -6.984 13.551 1.00 91.81 89 ASP A C 1
ATOM 640 O O . ASP A 1 89 ? -7.903 -6.399 12.470 1.00 91.81 89 ASP A O 1
ATOM 644 N N . GLU A 1 90 ? -7.784 -8.296 13.661 1.00 90.56 90 GLU A N 1
ATOM 645 C CA . GLU A 1 90 ? -7.379 -9.148 12.540 1.00 90.56 90 GLU A CA 1
ATOM 646 C C . GLU A 1 90 ? -8.409 -9.152 11.397 1.00 90.56 90 GLU A C 1
ATOM 648 O O . GLU A 1 90 ? -8.024 -9.258 10.229 1.00 90.56 90 GLU A O 1
ATOM 653 N N . ALA A 1 91 ? -9.701 -8.960 11.694 1.00 93.25 91 ALA A N 1
ATOM 654 C CA . ALA A 1 91 ? -10.727 -8.840 10.660 1.00 93.25 91 ALA A CA 1
ATOM 655 C C . ALA A 1 91 ? -10.522 -7.564 9.830 1.00 93.25 91 ALA A C 1
ATOM 657 O O . ALA A 1 91 ? -10.556 -7.611 8.60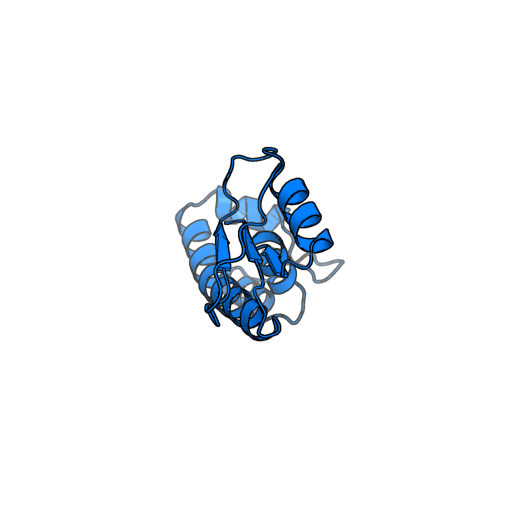1 1.00 93.25 91 ALA A O 1
ATOM 658 N N . LYS A 1 92 ? -10.189 -6.446 10.482 1.00 91.38 92 LYS A N 1
ATOM 659 C CA . LYS A 1 92 ? -9.886 -5.177 9.802 1.00 91.38 92 LYS A CA 1
ATOM 660 C C . LYS A 1 92 ? -8.599 -5.236 8.992 1.00 91.38 92 LYS A C 1
ATOM 662 O O . LYS A 1 92 ? -8.517 -4.638 7.920 1.00 91.38 92 LYS A O 1
ATOM 667 N N . LEU A 1 93 ? -7.598 -5.979 9.463 1.00 90.94 93 LEU A N 1
ATOM 668 C CA . LEU A 1 93 ? -6.404 -6.259 8.665 1.00 90.94 93 LEU A CA 1
ATOM 669 C C . LEU A 1 93 ? -6.748 -7.052 7.403 1.00 90.94 93 LEU A C 1
ATOM 671 O O . LEU A 1 93 ? -6.247 -6.738 6.322 1.00 90.94 93 LEU A O 1
ATOM 675 N N . ALA A 1 94 ? -7.606 -8.066 7.522 1.00 89.81 94 ALA A N 1
ATOM 676 C CA . ALA A 1 94 ? -8.065 -8.841 6.377 1.00 89.81 94 ALA A CA 1
ATOM 677 C C . ALA A 1 94 ? -8.855 -7.976 5.380 1.00 89.81 94 ALA A C 1
ATOM 679 O O . ALA A 1 94 ? -8.639 -8.109 4.176 1.00 89.81 94 ALA A O 1
ATOM 680 N N . GLU A 1 95 ? -9.698 -7.060 5.859 1.00 92.75 95 GLU A N 1
ATOM 681 C CA . GLU A 1 95 ? -10.436 -6.094 5.033 1.00 92.75 95 GLU A CA 1
ATOM 682 C C . GLU A 1 95 ? -9.498 -5.141 4.280 1.00 92.75 95 GLU A C 1
ATOM 684 O O . GLU A 1 95 ? -9.589 -5.027 3.056 1.00 92.75 95 GLU A O 1
ATOM 689 N N . LEU A 1 96 ? -8.530 -4.528 4.974 1.00 91.44 96 LEU A N 1
ATOM 690 C CA . LEU A 1 96 ? -7.527 -3.669 4.337 1.00 91.44 96 LEU A CA 1
ATOM 691 C C . LEU A 1 96 ? -6.738 -4.434 3.266 1.00 91.44 96 LEU A C 1
ATOM 693 O O . LEU A 1 96 ? -6.534 -3.941 2.156 1.00 91.44 96 LEU A O 1
ATOM 697 N N . ASN A 1 97 ? -6.319 -5.660 3.575 1.00 89.88 97 ASN A N 1
ATOM 698 C CA . ASN A 1 97 ? -5.609 -6.513 2.628 1.00 89.88 97 ASN A CA 1
ATOM 699 C C . ASN A 1 97 ? -6.492 -6.908 1.435 1.00 89.88 97 ASN A C 1
ATOM 701 O O . ASN A 1 97 ? -5.997 -6.980 0.312 1.00 89.88 97 ASN A O 1
ATOM 705 N N . ALA A 1 98 ? -7.789 -7.144 1.644 1.00 91.50 98 ALA A N 1
ATOM 706 C CA . ALA A 1 98 ? -8.733 -7.456 0.573 1.00 91.50 98 ALA A CA 1
ATOM 707 C C . ALA A 1 98 ? -8.928 -6.277 -0.392 1.00 91.50 98 ALA A C 1
ATOM 709 O O . ALA A 1 98 ? -9.061 -6.507 -1.593 1.00 91.50 98 ALA A O 1
ATOM 710 N N . ILE A 1 99 ? -8.872 -5.040 0.111 1.00 91.44 99 ILE A N 1
ATOM 711 C CA . ILE A 1 99 ? -8.885 -3.819 -0.705 1.00 91.44 99 ILE A CA 1
ATOM 712 C C . ILE A 1 99 ? -7.553 -3.654 -1.454 1.00 91.44 99 ILE A C 1
ATOM 714 O O . ILE A 1 99 ? -7.529 -3.480 -2.672 1.00 91.44 99 ILE A O 1
ATOM 718 N N . MET A 1 100 ? -6.422 -3.749 -0.748 1.00 90.56 100 MET A N 1
ATOM 719 C CA . MET A 1 100 ? -5.114 -3.392 -1.308 1.00 90.56 100 MET A CA 1
ATOM 720 C C . MET A 1 100 ? -4.514 -4.469 -2.218 1.00 90.56 100 MET A C 1
ATOM 722 O O . MET A 1 100 ? -3.896 -4.142 -3.232 1.00 90.56 100 MET A O 1
ATOM 726 N N . HIS A 1 101 ? -4.665 -5.758 -1.895 1.00 87.69 101 HIS A N 1
ATOM 727 C CA . HIS A 1 101 ? -4.007 -6.834 -2.645 1.00 87.69 101 HIS A CA 1
ATOM 728 C C . HIS A 1 101 ? -4.394 -6.881 -4.133 1.00 87.69 101 HIS A C 1
ATOM 730 O O . HIS A 1 101 ? -3.488 -7.044 -4.955 1.00 87.69 101 HIS A O 1
ATOM 736 N N . PRO A 1 102 ? -5.674 -6.758 -4.536 1.00 89.12 102 PRO A N 1
ATOM 737 C CA . PRO A 1 102 ? -6.044 -6.730 -5.950 1.00 89.12 102 PRO A CA 1
ATOM 738 C C . PRO A 1 102 ? -5.410 -5.556 -6.702 1.00 89.12 102 PRO A C 1
ATOM 740 O O . PRO A 1 102 ? -4.883 -5.760 -7.796 1.00 89.12 102 PRO A O 1
ATOM 743 N N . LEU A 1 103 ? -5.393 -4.364 -6.098 1.00 88.38 103 LEU A N 1
ATOM 744 C CA . LEU A 1 103 ? -4.828 -3.153 -6.697 1.00 88.38 103 LEU A CA 1
ATOM 745 C C . LEU A 1 103 ? -3.309 -3.275 -6.869 1.00 88.38 103 LEU A C 1
ATOM 747 O O . LEU A 1 103 ? -2.782 -3.071 -7.964 1.00 88.38 103 LEU A O 1
ATOM 751 N N . VAL A 1 104 ? -2.605 -3.718 -5.821 1.00 84.81 104 VAL A N 1
ATOM 752 C CA . VAL A 1 104 ? -1.154 -3.952 -5.866 1.00 84.81 104 VAL A CA 1
ATOM 753 C C . VAL A 1 104 ? -0.807 -5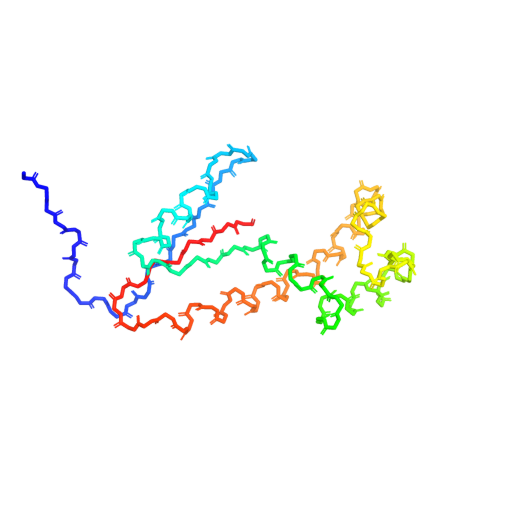.010 -6.912 1.00 84.81 104 VAL A C 1
ATOM 755 O O . VAL A 1 104 ? 0.138 -4.831 -7.676 1.00 84.81 104 VAL A O 1
ATOM 758 N N . ARG A 1 105 ? -1.583 -6.099 -7.001 1.00 83.56 105 ARG A N 1
ATOM 759 C CA . ARG A 1 105 ? -1.378 -7.151 -8.011 1.00 83.56 105 ARG A CA 1
ATOM 760 C C . ARG A 1 105 ? -1.607 -6.640 -9.430 1.00 83.56 105 ARG A C 1
ATOM 762 O O . ARG A 1 105 ? -0.836 -6.999 -10.319 1.00 83.56 105 ARG A O 1
ATOM 769 N N . ALA A 1 106 ? -2.640 -5.827 -9.649 1.00 84.44 106 ALA A N 1
ATOM 770 C CA . ALA A 1 106 ? -2.932 -5.246 -10.955 1.00 84.44 106 ALA A CA 1
ATOM 771 C C . ALA A 1 106 ? -1.792 -4.325 -11.419 1.00 84.44 106 ALA A C 1
ATOM 773 O O . ALA A 1 106 ? -1.306 -4.460 -12.543 1.00 84.44 106 ALA A O 1
ATOM 774 N N . GLU A 1 107 ? -1.297 -3.464 -10.531 1.00 83.00 107 GLU A N 1
ATOM 775 C CA . GLU A 1 107 ? -0.170 -2.570 -10.810 1.00 83.00 107 GLU A CA 1
ATOM 776 C C . GLU A 1 107 ? 1.150 -3.325 -11.007 1.00 83.00 107 GLU A C 1
ATOM 778 O O . GLU A 1 107 ? 1.874 -3.097 -11.980 1.00 83.00 107 GLU A O 1
ATOM 783 N N . ALA A 1 108 ? 1.433 -4.310 -10.154 1.00 76.62 108 ALA A N 1
ATOM 784 C CA . ALA A 1 108 ? 2.597 -5.177 -10.297 1.00 76.62 108 ALA A CA 1
ATOM 785 C C . ALA A 1 108 ? 2.583 -5.967 -11.618 1.00 76.62 108 ALA A C 1
ATOM 787 O O . ALA A 1 108 ? 3.644 -6.262 -12.167 1.00 76.62 108 ALA A O 1
ATOM 788 N N . ALA A 1 109 ? 1.404 -6.298 -12.156 1.00 75.62 109 ALA A N 1
ATOM 789 C CA . ALA A 1 109 ? 1.263 -6.967 -13.448 1.00 75.62 109 ALA A CA 1
ATOM 790 C C . ALA A 1 109 ? 1.454 -6.026 -14.653 1.00 75.62 109 ALA A C 1
ATOM 792 O O . ALA A 1 109 ? 1.851 -6.500 -15.721 1.00 75.62 109 ALA A O 1
ATOM 793 N N . ARG A 1 110 ? 1.217 -4.714 -14.500 1.00 72.06 110 ARG A N 1
ATOM 794 C CA . ARG A 1 110 ? 1.422 -3.707 -15.560 1.00 72.06 110 ARG A CA 1
ATOM 795 C C . ARG A 1 110 ? 2.903 -3.411 -15.810 1.00 72.06 110 ARG A C 1
ATOM 797 O O . ARG A 1 110 ? 3.310 -3.279 -16.960 1.00 72.06 110 ARG A O 1
ATOM 804 N N . LEU A 1 111 ? 3.726 -3.374 -14.761 1.00 67.25 111 LEU A N 1
ATOM 805 C CA . LEU A 1 111 ? 5.145 -2.988 -14.852 1.00 67.25 111 LEU A CA 1
ATOM 806 C C . LEU A 1 111 ?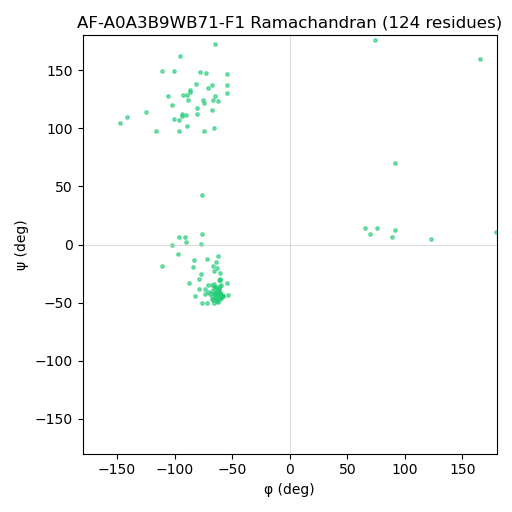 6.009 -3.882 -15.780 1.00 67.25 111 LEU A C 1
ATOM 808 O O . LEU A 1 111 ? 6.760 -3.340 -16.593 1.00 67.25 111 LEU A O 1
ATOM 812 N N . PRO A 1 112 ? 5.908 -5.229 -15.757 1.00 59.84 112 PRO A N 1
ATOM 813 C CA . PRO A 1 112 ? 6.674 -6.103 -16.650 1.00 59.84 112 PRO A CA 1
ATOM 814 C C . PRO A 1 112 ? 6.308 -5.968 -18.130 1.00 59.84 112 PRO A C 1
ATOM 816 O O . PRO A 1 112 ? 7.117 -6.327 -18.981 1.00 59.84 112 PRO A O 1
ATOM 819 N N . ALA A 1 113 ? 5.105 -5.481 -18.454 1.00 50.16 113 ALA A N 1
ATOM 820 C CA . ALA A 1 113 ? 4.641 -5.346 -19.835 1.00 50.16 113 ALA A CA 1
ATOM 821 C C . ALA A 1 113 ? 5.352 -4.212 -20.597 1.00 50.16 113 ALA A C 1
ATOM 823 O O . ALA A 1 113 ? 5.235 -4.125 -21.816 1.00 50.16 113 ALA A O 1
ATOM 824 N N . HIS A 1 114 ? 6.083 -3.341 -19.895 1.00 47.09 114 HIS A N 1
ATOM 825 C CA . HIS A 1 114 ? 6.884 -2.265 -20.489 1.00 47.09 114 HIS A CA 1
ATOM 826 C C . HIS A 1 114 ? 8.387 -2.586 -20.531 1.00 47.09 114 HIS A C 1
ATOM 828 O O . HIS A 1 114 ? 9.171 -1.788 -21.042 1.00 47.09 114 HIS A O 1
ATOM 834 N N . ALA A 1 115 ? 8.806 -3.756 -20.034 1.00 50.19 115 ALA A N 1
ATOM 835 C CA . ALA A 1 115 ? 10.182 -4.218 -20.166 1.00 50.19 115 ALA A CA 1
ATOM 836 C C . ALA A 1 115 ? 10.435 -4.677 -21.613 1.00 50.19 115 ALA A C 1
ATOM 838 O O . ALA A 1 115 ? 9.742 -5.560 -22.119 1.00 50.19 115 ALA A O 1
ATOM 839 N N . ALA A 1 116 ? 11.416 -4.070 -22.287 1.00 41.66 116 ALA A N 1
ATOM 840 C CA . ALA A 1 116 ? 11.742 -4.370 -23.680 1.00 41.66 116 ALA A CA 1
ATOM 841 C C . ALA A 1 116 ? 12.007 -5.877 -23.917 1.00 41.66 116 ALA A C 1
ATOM 843 O O . ALA A 1 116 ? 12.569 -6.554 -23.046 1.00 41.66 116 ALA A O 1
ATOM 844 N N . PRO A 1 117 ? 11.651 -6.420 -25.098 1.00 42.31 117 PRO A N 1
ATOM 845 C CA . PRO A 1 117 ? 11.935 -7.808 -25.449 1.00 42.31 117 PRO A CA 1
ATOM 846 C C . PRO A 1 117 ? 13.454 -8.014 -25.562 1.00 42.31 117 PRO A C 1
ATOM 848 O O . PRO A 1 117 ? 14.074 -7.637 -26.552 1.00 42.31 117 PRO A O 1
ATOM 851 N N . GLY A 1 118 ? 14.067 -8.579 -24.520 1.00 45.03 118 GLY A N 1
ATOM 852 C CA . GLY A 1 118 ? 15.519 -8.804 -24.481 1.00 45.03 118 GLY A CA 1
ATOM 853 C C . GLY A 1 118 ? 16.077 -9.445 -23.207 1.00 45.03 118 GLY A C 1
ATOM 854 O O . GLY A 1 118 ? 17.291 -9.499 -23.048 1.00 45.03 118 GLY A O 1
ATOM 855 N N . GLY A 1 119 ? 15.221 -9.951 -22.311 1.00 46.00 119 GLY A N 1
ATOM 856 C CA . GLY A 1 119 ? 15.650 -10.532 -21.035 1.00 46.00 119 GLY A CA 1
ATOM 857 C C . GLY A 1 119 ? 15.690 -9.503 -19.905 1.00 46.00 119 GLY A C 1
ATOM 858 O O . GLY A 1 119 ? 16.753 -9.144 -19.416 1.00 46.00 119 GLY A O 1
ATOM 859 N N . GLY A 1 120 ? 14.518 -9.038 -19.469 1.00 48.94 120 GLY A N 1
ATOM 860 C CA . GLY A 1 120 ? 14.381 -8.292 -18.218 1.00 48.94 120 GLY A CA 1
ATOM 861 C C . GLY A 1 120 ? 14.313 -9.246 -17.023 1.00 48.94 120 GLY A C 1
ATOM 862 O O . GLY A 1 120 ? 13.632 -10.271 -17.090 1.00 48.94 120 GLY A O 1
ATOM 863 N N . VAL A 1 121 ? 15.006 -8.910 -15.935 1.00 54.78 121 VAL A N 1
ATOM 864 C CA . VAL A 1 121 ? 14.791 -9.527 -14.620 1.00 54.78 121 VAL A CA 1
ATOM 865 C C . VAL A 1 121 ? 13.706 -8.726 -13.910 1.00 54.78 121 VAL A C 1
ATOM 867 O O . VAL A 1 121 ? 13.845 -7.514 -13.782 1.00 54.78 121 VAL A O 1
ATOM 870 N N . VAL A 1 122 ? 12.629 -9.375 -13.467 1.00 56.50 122 VAL A N 1
ATOM 871 C CA . VAL A 1 122 ? 11.616 -8.739 -12.609 1.00 56.50 122 VAL A CA 1
ATOM 872 C C . VAL A 1 122 ? 11.857 -9.144 -11.170 1.00 56.50 122 VAL A C 1
ATOM 874 O O . VAL A 1 122 ? 11.617 -10.301 -10.844 1.00 56.50 122 VAL A O 1
ATOM 877 N N . ALA A 1 123 ? 12.338 -8.223 -10.335 1.00 57.59 123 ALA A N 1
ATOM 878 C CA . ALA A 1 123 ? 12.611 -8.478 -8.921 1.00 57.59 123 ALA A CA 1
ATOM 879 C C . ALA A 1 123 ? 11.391 -8.092 -8.069 1.00 57.59 123 ALA A C 1
ATOM 881 O O . ALA A 1 123 ? 11.080 -6.907 -7.987 1.00 57.59 123 ALA A O 1
ATOM 882 N N . GLY A 1 124 ? 10.700 -9.076 -7.482 1.00 55.56 124 GLY A N 1
ATOM 883 C CA . GLY A 1 124 ? 9.490 -8.873 -6.671 1.00 55.56 124 GLY A CA 1
ATOM 884 C C . GLY A 1 124 ? 9.751 -8.966 -5.167 1.00 55.56 124 GLY A C 1
ATOM 885 O O . GLY A 1 124 ? 10.184 -10.024 -4.719 1.00 55.56 124 GLY A O 1
ATOM 886 N N . ASN A 1 125 ? 9.482 -7.909 -4.400 1.00 58.75 125 ASN A N 1
ATOM 887 C CA . ASN A 1 125 ? 9.392 -7.965 -2.929 1.00 58.75 125 ASN A CA 1
ATOM 888 C C . ASN A 1 125 ? 7.929 -8.289 -2.552 1.00 58.75 125 ASN A C 1
ATOM 890 O O . ASN A 1 125 ? 7.058 -7.646 -3.143 1.00 58.75 125 ASN A O 1
ATOM 894 N N . PRO A 1 126 ? 7.646 -9.298 -1.699 1.00 49.66 126 PRO A N 1
ATOM 895 C CA . PRO A 1 126 ? 6.280 -9.624 -1.277 1.00 49.66 126 PRO A CA 1
ATOM 896 C C . PRO A 1 126 ? 5.626 -8.509 -0.463 1.00 49.66 126 PRO A C 1
ATOM 898 O O . PRO A 1 126 ? 6.375 -7.767 0.209 1.00 49.66 126 PRO A O 1
#

Solvent-accessible surface area (backbone atoms only — not comparable to full-atom values): 7419 Å² total; per-residue (Å²): 144,82,82,79,92,74,72,90,82,66,87,60,71,46,76,42,79,47,80,74,62,90,90,63,49,56,70,58,54,41,49,56,40,38,78,73,64,24,50,66,40,49,43,65,57,45,46,56,53,32,41,34,77,93,27,74,49,25,52,54,48,39,71,74,66,33,71,78,32,39,32,88,91,75,66,35,62,29,62,67,52,43,45,58,52,26,76,73,30,70,67,50,37,51,52,53,46,64,61,43,50,60,54,40,50,53,53,60,60,52,59,65,76,71,53,67,94,79,63,32,41,34,38,33,40,121

Sequence (126 aa):
MTTPFARPGRTDVLRVGLTGGIASGKSTVSRCLAELGAVVVDADAIARRLQEPGEDGYEAVVEHFGDTVVDAATGRLDRAALAGIVFADEAKLAELNAIMHPLVRAEAARLPAHAAPGGGVVAGNP

Radius of gyration: 18.15 Å; Cα contacts (8 Å, |Δi|>4): 147; chains: 1; bounding box: 52×38×44 Å

Foldseek 3Di:
DDDPPDDPDDLDAAEDEQDDDPPPCSVVVLVVLVVVVAQEQELVVQLVVCQAPPHQLVVVCCVVVNCQQADPVPRGGNPVSLCVVCVVDVVSVVVSCVSRVVSSVVVSVVRVVPRDRDHHYYYYYD

Secondary structure (DSSP, 8-state):
-------TT--S-EEEE----TTSSHHHHHHHHHHTT-EEEEHHHHHHHHTSTTSHHHHHHHHHH-GGGB-TTT-SB-HHHHHHHHTT-HHHHHHHHHHHHHHHHHHHHHGGGGS-SS--EEEEE-

pLDDT: mean 74.82, std 17.18, range [35.94, 93.25]

Mean predicted aligned error: 10.92 Å

Nearest PDB structures (foldseek):
  1viy-assembly1_B  TM=9.005E-01  e=1.855E-08  Escherichia coli
  2if2-assembly2_B  TM=8.539E-01  e=6.525E-08  Aquifex aeolicus VF5
  9bkz-assembly2_B  TM=7.900E-01  e=2.386E-08  Klebsiella aerogenes
  1n3b-assembly1_C  TM=8.788E-01  e=1.388E-07  Escherichia coli
  2f6r-assembly1_A  TM=7.780E-01  e=6.849E-06  Mus musculus